Protein AF-H9FFT5-F1 (afdb_monomer)

Radius of gyration: 13.18 Å; Cα contacts (8 Å, |Δi|>4): 103; chains: 1; bounding box: 32×27×35 Å

Sequence (107 aa):
MRKVSDKNALFNLMFLDLDKHPEKVEGVGQLLFEMCKGVRNMFHSCTGQAVKLILQKLGPVTETEIQLPWMLIGETLKNMVKSTVSYISKEHFGIFFECLQESLLDL

Organism: Macaca mulatta (NCBI:txid9544)

pLDDT: mean 94.96, std 5.87, range [68.81, 98.69]

Nearest PDB structures (foldseek):
  7mq9-assembly1_SP  TM=9.801E-01  e=2.991E-12  Homo sapiens
  7mqa-assembly1_SP  TM=9.826E-01  e=7.807E-12  Homo sapiens
  3au4-assembly1_A  TM=4.417E-01  e=4.030E+00  Homo sapiens

Solvent-accessible surface area (backbone atoms only — not comparable to full-atom values): 6021 Å² total; per-residue (Å²): 100,95,88,51,88,61,58,68,62,51,50,52,54,59,46,54,46,36,74,82,38,62,88,43,34,57,59,51,7,47,48,57,32,61,60,28,51,43,64,93,41,26,62,37,93,66,28,54,67,52,51,40,54,55,60,29,56,48,38,74,88,59,29,80,89,61,95,64,52,30,71,55,45,49,54,14,48,52,39,18,48,54,57,40,69,73,52,42,41,78,93,53,42,58,59,61,52,51,36,53,52,52,66,60,73,80,108

InterPro domains:
  IPR052575 Small subunit processome component 20 [PTHR17695] (1-105)

Mean predicted aligned error: 2.74 Å

Structure (mmCIF, N/CA/C/O backbone):
data_AF-H9FFT5-F1
#
_entry.id   AF-H9FFT5-F1
#
loop_
_atom_site.group_PDB
_atom_site.id
_atom_site.type_symbol
_atom_site.label_atom_id
_atom_site.label_alt_id
_atom_site.label_comp_id
_atom_site.label_asym_id
_atom_site.label_entity_id
_atom_site.label_seq_i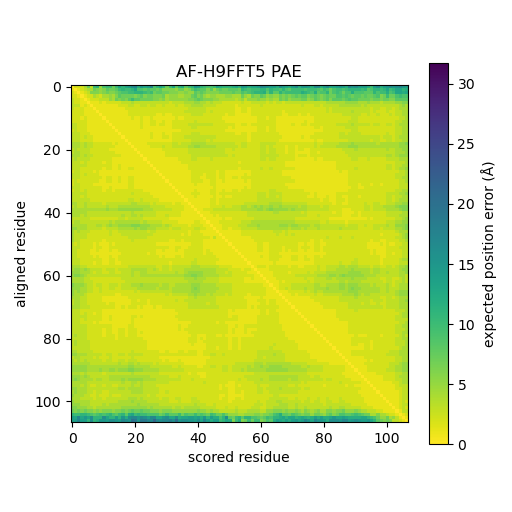d
_atom_site.pdbx_PDB_ins_code
_atom_site.Cartn_x
_atom_site.Cartn_y
_atom_site.Cartn_z
_atom_site.occupancy
_atom_site.B_iso_or_equiv
_atom_site.auth_seq_id
_atom_site.auth_comp_id
_atom_site.auth_asym_id
_atom_site.auth_atom_id
_atom_site.pdbx_PDB_model_num
ATOM 1 N N . MET A 1 1 ? 0.041 13.735 1.794 1.00 72.38 1 MET A N 1
ATOM 2 C CA . MET A 1 1 ? -1.149 13.203 1.085 1.00 72.38 1 MET A CA 1
ATOM 3 C C . MET A 1 1 ? -2.277 14.192 0.855 1.00 72.38 1 MET A C 1
ATOM 5 O O . MET A 1 1 ? -2.640 14.376 -0.296 1.00 72.38 1 MET A O 1
ATOM 9 N N . ARG A 1 2 ? -2.854 14.835 1.883 1.00 68.81 2 ARG A N 1
ATOM 10 C CA . ARG A 1 2 ? -4.090 15.636 1.718 1.00 68.81 2 ARG A CA 1
ATOM 11 C C . ARG A 1 2 ? -4.017 16.764 0.674 1.00 68.81 2 ARG A C 1
ATOM 13 O O . ARG A 1 2 ? -5.021 17.062 0.048 1.00 68.81 2 ARG A O 1
ATOM 20 N N . LYS A 1 3 ? -2.839 17.372 0.491 1.00 81.38 3 LYS A N 1
ATOM 21 C CA . LYS A 1 3 ? -2.596 18.491 -0.442 1.00 81.38 3 LYS A CA 1
ATOM 22 C C . LYS A 1 3 ? -2.002 18.069 -1.792 1.00 81.38 3 LYS A C 1
ATOM 24 O O . LYS A 1 3 ? -1.677 18.926 -2.602 1.00 81.38 3 LYS A O 1
ATOM 29 N N . VAL A 1 4 ? -1.807 16.772 -2.011 1.00 86.81 4 VAL A N 1
ATOM 30 C CA . VAL A 1 4 ? -1.223 16.254 -3.252 1.00 86.81 4 VAL A CA 1
ATOM 31 C C . VAL A 1 4 ? -2.359 16.050 -4.247 1.00 86.81 4 VAL A C 1
ATOM 33 O O . VAL A 1 4 ? -3.301 15.303 -3.955 1.00 86.81 4 VAL A O 1
ATOM 36 N N . SER A 1 5 ? -2.280 16.738 -5.386 1.00 87.38 5 SER A N 1
ATOM 37 C CA . SER A 1 5 ? -3.251 16.630 -6.478 1.00 87.38 5 SER A CA 1
ATOM 38 C C . SER A 1 5 ? -3.195 15.242 -7.111 1.00 87.38 5 SER A C 1
ATOM 40 O O . SER A 1 5 ? -4.201 14.536 -7.113 1.00 87.38 5 SER A O 1
ATOM 42 N N . ASP A 1 6 ? -2.006 14.819 -7.539 1.00 94.31 6 ASP A N 1
ATOM 43 C CA . ASP A 1 6 ? -1.771 13.504 -8.128 1.00 94.31 6 ASP A CA 1
ATOM 44 C C . ASP A 1 6 ? -1.087 12.559 -7.134 1.00 94.31 6 ASP A C 1
ATOM 46 O O . ASP A 1 6 ? 0.129 12.562 -6.930 1.00 94.31 6 ASP A O 1
ATOM 50 N N . LYS A 1 7 ? -1.911 11.751 -6.470 1.00 92.88 7 LYS A N 1
ATOM 51 C CA . LYS A 1 7 ? -1.445 10.740 -5.515 1.00 92.88 7 LYS A CA 1
ATOM 52 C C . LYS A 1 7 ? -0.835 9.532 -6.224 1.00 92.88 7 LYS A C 1
ATOM 54 O O . LYS A 1 7 ? 0.042 8.896 -5.648 1.00 92.88 7 LYS A O 1
ATOM 59 N N . ASN A 1 8 ? -1.276 9.240 -7.447 1.00 95.31 8 ASN A N 1
ATOM 60 C CA . ASN A 1 8 ? -0.796 8.107 -8.226 1.00 95.31 8 ASN A CA 1
ATOM 61 C C . ASN A 1 8 ? 0.675 8.314 -8.605 1.00 95.31 8 ASN A C 1
ATOM 63 O O . ASN A 1 8 ? 1.523 7.477 -8.294 1.00 95.31 8 ASN A O 1
ATOM 67 N N . ALA A 1 9 ? 0.990 9.487 -9.163 1.00 96.31 9 ALA A N 1
ATOM 68 C CA . ALA A 1 9 ? 2.355 9.870 -9.510 1.00 96.31 9 ALA A CA 1
ATOM 69 C C . ALA A 1 9 ? 3.278 9.925 -8.283 1.00 96.31 9 ALA A C 1
ATOM 71 O O . ALA A 1 9 ? 4.428 9.492 -8.356 1.00 96.31 9 ALA A O 1
ATOM 72 N N . LEU A 1 10 ? 2.776 10.406 -7.138 1.00 96.12 10 LEU A N 1
ATOM 73 C CA . LEU A 1 10 ? 3.543 10.403 -5.891 1.00 96.12 10 LEU A CA 1
ATOM 74 C C . LEU A 1 10 ? 3.906 8.980 -5.449 1.00 96.12 10 LEU A C 1
ATOM 76 O O . LEU A 1 10 ? 5.056 8.736 -5.088 1.00 96.12 10 LEU A O 1
ATOM 80 N N . PHE A 1 11 ? 2.957 8.043 -5.476 1.00 97.44 11 PHE A N 1
ATOM 81 C CA . PHE A 1 11 ? 3.242 6.659 -5.104 1.00 97.44 11 PHE A CA 1
ATOM 82 C C . PHE A 1 11 ? 4.184 5.977 -6.094 1.00 97.44 11 PHE A C 1
ATOM 84 O O . PHE A 1 11 ? 5.106 5.298 -5.651 1.00 97.44 11 PHE A O 1
ATOM 91 N N . ASN A 1 12 ? 4.042 6.231 -7.398 1.00 97.88 12 ASN A N 1
ATOM 92 C CA . ASN A 1 12 ? 5.009 5.76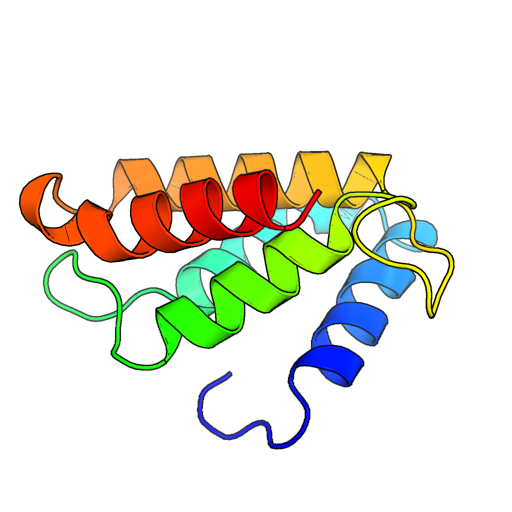0 -8.393 1.00 97.88 12 ASN A CA 1
ATOM 93 C C . ASN A 1 12 ? 6.424 6.253 -8.064 1.00 97.88 12 ASN A C 1
ATOM 95 O O . ASN A 1 12 ? 7.351 5.452 -8.008 1.00 97.88 12 ASN A O 1
ATOM 99 N N . LEU A 1 13 ? 6.588 7.550 -7.776 1.00 97.12 13 LEU A N 1
ATOM 100 C CA . LEU 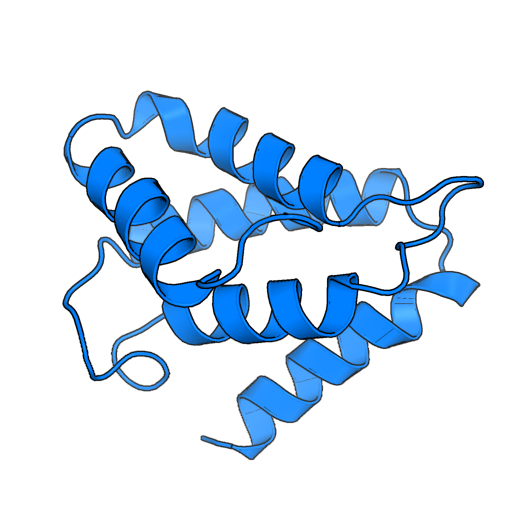A 1 13 ? 7.882 8.124 -7.399 1.00 97.12 13 LEU A CA 1
ATOM 101 C C . LEU A 1 13 ? 8.460 7.455 -6.144 1.00 97.12 13 LEU A C 1
ATOM 103 O O . LEU A 1 13 ? 9.625 7.067 -6.136 1.00 97.12 13 LEU A O 1
ATOM 107 N N . MET A 1 14 ? 7.648 7.316 -5.092 1.00 97.75 14 MET A N 1
ATOM 108 C CA . MET A 1 14 ? 8.078 6.713 -3.828 1.00 97.75 14 MET A CA 1
ATOM 109 C C . MET A 1 14 ? 8.482 5.247 -3.995 1.00 97.75 14 MET A C 1
ATOM 111 O O . MET A 1 14 ? 9.485 4.825 -3.428 1.00 97.75 14 MET A O 1
ATOM 115 N N . PHE A 1 15 ? 7.713 4.469 -4.756 1.00 98.38 15 PHE A N 1
ATOM 116 C CA . PHE A 1 15 ? 7.975 3.044 -4.919 1.00 98.38 15 PHE A CA 1
ATOM 117 C C . PHE A 1 15 ? 9.103 2.746 -5.903 1.00 98.38 15 PHE A C 1
ATOM 119 O O . PHE A 1 15 ? 9.861 1.812 -5.665 1.00 98.38 15 PHE A O 1
ATOM 126 N N . LEU A 1 16 ? 9.281 3.548 -6.956 1.00 98.19 16 LEU A N 1
ATOM 127 C CA . LEU A 1 16 ? 10.445 3.428 -7.840 1.00 98.19 16 LEU A CA 1
ATOM 128 C C . LEU A 1 16 ? 11.761 3.727 -7.108 1.00 98.19 16 LEU A C 1
ATOM 130 O O . LEU A 1 16 ? 12.784 3.127 -7.424 1.00 98.19 16 LEU A O 1
ATOM 134 N N . ASP A 1 17 ? 11.748 4.630 -6.121 1.00 98.38 17 ASP A N 1
ATOM 135 C CA . ASP A 1 17 ? 12.935 4.934 -5.312 1.00 98.38 17 ASP A CA 1
ATOM 136 C C . ASP A 1 17 ? 13.425 3.718 -4.507 1.00 98.38 17 ASP A C 1
ATOM 138 O O . ASP A 1 17 ? 14.629 3.574 -4.295 1.00 98.38 17 ASP A O 1
ATOM 142 N N . LEU A 1 18 ? 12.522 2.802 -4.128 1.00 98.44 18 LEU A N 1
ATOM 143 C CA . LEU A 1 18 ? 12.871 1.589 -3.378 1.00 98.44 18 LEU A CA 1
ATOM 144 C C . LEU A 1 18 ? 13.798 0.650 -4.157 1.00 98.44 18 LEU A C 1
ATOM 146 O O . LEU A 1 18 ? 14.588 -0.048 -3.534 1.00 98.44 18 LEU A O 1
ATOM 150 N N . ASP A 1 19 ? 13.749 0.656 -5.491 1.00 96.44 19 ASP A N 1
ATOM 151 C CA . ASP A 1 19 ? 14.638 -0.171 -6.320 1.00 96.44 19 ASP A CA 1
ATOM 152 C C . ASP A 1 19 ? 16.112 0.248 -6.164 1.00 96.44 19 ASP A C 1
ATOM 154 O O . ASP A 1 19 ? 17.027 -0.572 -6.182 1.00 96.44 19 ASP A O 1
ATOM 158 N N . LYS A 1 20 ? 16.344 1.547 -5.934 1.00 97.62 20 LYS A N 1
ATOM 159 C CA . LYS A 1 20 ? 17.677 2.111 -5.667 1.00 97.62 20 LYS A CA 1
ATOM 160 C C . LYS A 1 20 ? 18.032 2.113 -4.183 1.00 97.62 20 LYS A C 1
ATOM 162 O O . LYS A 1 20 ? 19.213 2.121 -3.846 1.00 97.62 20 LYS A O 1
ATOM 167 N N . HIS A 1 21 ? 17.017 2.148 -3.325 1.00 98.25 21 HIS A N 1
ATOM 168 C CA . HIS A 1 21 ? 17.143 2.355 -1.887 1.00 98.25 21 HIS A CA 1
ATOM 169 C C . HIS A 1 21 ? 16.272 1.373 -1.084 1.00 98.25 21 HIS A C 1
ATOM 171 O O . HIS A 1 21 ? 15.338 1.797 -0.387 1.00 98.25 21 HIS A O 1
ATOM 177 N N . PRO A 1 22 ? 16.540 0.056 -1.161 1.00 98.12 22 PRO A N 1
ATOM 178 C CA . PRO A 1 22 ? 15.735 -0.957 -0.480 1.00 98.12 22 PRO A CA 1
ATOM 179 C C . PRO A 1 22 ? 15.758 -0.808 1.050 1.00 98.12 22 PRO A C 1
ATOM 181 O O . PRO A 1 22 ? 14.804 -1.192 1.726 1.00 98.12 22 PRO A O 1
ATOM 184 N N . GLU A 1 23 ? 16.783 -0.172 1.624 1.00 98.31 23 GLU A N 1
ATOM 185 C CA . GLU A 1 23 ? 16.856 0.149 3.054 1.00 98.31 23 GLU A CA 1
ATOM 186 C C . GLU A 1 23 ? 15.717 1.066 3.537 1.00 98.31 23 GLU A C 1
ATOM 188 O O . GLU A 1 23 ? 15.431 1.129 4.734 1.00 98.31 23 GLU A O 1
ATOM 193 N N . LYS A 1 24 ? 15.030 1.763 2.622 1.00 98.50 24 LYS A N 1
ATOM 194 C CA . LYS A 1 24 ? 13.914 2.663 2.949 1.00 98.50 24 LYS A CA 1
ATOM 195 C C . LYS A 1 24 ? 12.573 1.947 3.109 1.00 98.50 24 LYS A C 1
ATOM 197 O O . LYS A 1 24 ? 11.618 2.597 3.533 1.00 98.50 24 LYS A O 1
ATOM 202 N N . VAL A 1 25 ? 12.472 0.649 2.805 1.00 98.69 25 VAL A N 1
ATOM 203 C CA . VAL A 1 25 ? 11.205 -0.113 2.802 1.00 9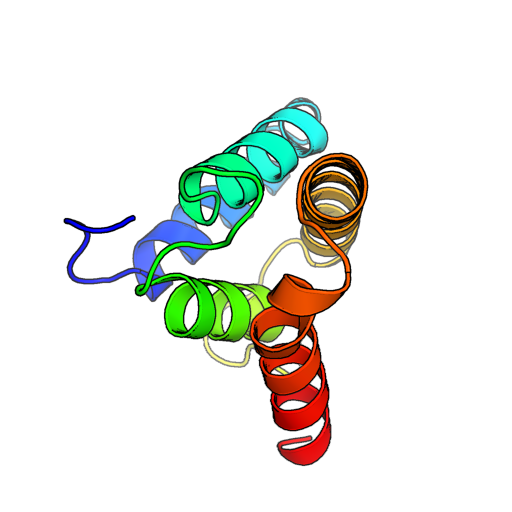8.69 25 VAL A CA 1
ATOM 204 C C . VAL A 1 25 ? 10.386 0.086 4.082 1.00 98.69 25 VAL A C 1
ATOM 206 O O . VAL A 1 25 ? 9.179 0.340 4.008 1.00 98.69 25 VAL A O 1
ATOM 209 N N . GLU A 1 26 ? 11.027 0.010 5.252 1.00 98.62 26 GLU A N 1
ATOM 210 C CA . GLU A 1 26 ? 10.367 0.217 6.546 1.00 98.62 26 GLU A CA 1
ATOM 211 C C . GLU A 1 26 ? 9.906 1.668 6.725 1.00 98.62 26 GLU A C 1
ATOM 213 O O . GLU A 1 26 ? 8.745 1.916 7.054 1.00 98.62 26 GLU A O 1
ATOM 218 N N . GLY A 1 27 ? 10.791 2.629 6.444 1.00 98.56 27 GLY A N 1
ATOM 219 C CA . GLY A 1 27 ? 10.496 4.056 6.562 1.00 98.56 27 GLY A CA 1
ATOM 220 C C . GLY A 1 27 ? 9.363 4.506 5.640 1.00 98.56 27 GLY A C 1
ATOM 221 O O . GLY A 1 27 ? 8.490 5.263 6.065 1.00 98.56 27 GLY A O 1
ATOM 222 N N . VAL A 1 28 ? 9.317 3.997 4.405 1.00 98.56 28 VAL A N 1
ATOM 223 C CA . VAL A 1 28 ? 8.208 4.250 3.475 1.00 98.56 28 VAL A CA 1
ATOM 224 C C . VAL A 1 28 ? 6.917 3.622 3.999 1.00 98.56 28 VAL A C 1
ATOM 226 O O . VAL A 1 28 ? 5.878 4.277 3.967 1.00 98.56 28 VAL A O 1
ATOM 229 N N . GLY A 1 29 ? 6.963 2.409 4.557 1.00 98.62 29 GLY A N 1
ATOM 230 C CA . GLY A 1 29 ? 5.787 1.773 5.165 1.00 98.62 29 GLY A CA 1
ATOM 231 C C . GLY A 1 29 ? 5.215 2.597 6.320 1.00 98.62 29 GLY A C 1
ATOM 232 O O . GLY A 1 29 ? 4.012 2.870 6.363 1.00 98.62 29 GLY A O 1
ATOM 233 N N . GLN A 1 30 ? 6.087 3.078 7.210 1.00 98.69 30 GLN A N 1
ATOM 234 C CA . GLN A 1 30 ? 5.703 3.978 8.297 1.00 98.69 30 GLN A CA 1
ATOM 235 C C . GLN A 1 30 ? 5.144 5.305 7.768 1.00 98.69 30 GLN A C 1
ATOM 237 O O . GLN A 1 30 ? 4.142 5.805 8.282 1.00 98.69 30 GLN A O 1
ATOM 242 N N . LEU A 1 31 ? 5.754 5.866 6.722 1.00 98.06 31 LEU A N 1
ATOM 243 C CA . LEU A 1 31 ? 5.289 7.097 6.093 1.00 98.06 31 LEU A CA 1
ATOM 244 C C . LEU A 1 31 ? 3.878 6.934 5.511 1.00 98.06 31 LEU A C 1
ATOM 246 O O . LEU A 1 31 ? 3.030 7.786 5.765 1.00 98.06 31 LEU A O 1
ATOM 250 N N . LEU A 1 32 ? 3.597 5.847 4.786 1.00 97.69 32 LEU A N 1
ATOM 251 C CA . LEU A 1 32 ? 2.260 5.560 4.247 1.00 97.69 32 LEU A CA 1
ATOM 252 C C . LEU A 1 32 ? 1.207 5.426 5.355 1.00 97.69 32 LEU A C 1
ATOM 254 O O . LEU A 1 32 ? 0.078 5.901 5.200 1.00 97.69 32 LEU A O 1
ATOM 258 N N . PHE A 1 33 ? 1.575 4.829 6.490 1.00 98.00 33 PHE A N 1
ATOM 259 C CA . PHE A 1 33 ? 0.702 4.774 7.656 1.00 98.00 33 PHE A CA 1
ATOM 260 C C . PHE A 1 33 ? 0.433 6.172 8.231 1.00 98.00 33 PHE A C 1
ATOM 262 O O . PHE A 1 33 ? -0.730 6.551 8.361 1.00 98.00 33 PHE A O 1
ATOM 269 N N . GLU A 1 34 ? 1.464 6.975 8.515 1.00 97.38 34 GLU A N 1
ATOM 270 C CA . GLU A 1 34 ? 1.288 8.344 9.037 1.00 97.38 34 GLU A CA 1
ATOM 271 C C . GLU A 1 34 ? 0.507 9.236 8.058 1.00 97.38 34 GLU A C 1
ATOM 273 O O . GLU A 1 34 ? -0.252 10.115 8.458 1.00 97.38 34 GLU A O 1
ATOM 278 N N . MET A 1 35 ? 0.631 8.966 6.760 1.00 95.00 35 MET A N 1
ATOM 279 C CA . MET A 1 35 ? -0.146 9.604 5.705 1.00 95.00 35 MET A CA 1
ATOM 280 C C . MET A 1 35 ? -1.638 9.253 5.714 1.00 95.00 35 MET A C 1
ATOM 282 O O . MET A 1 35 ? -2.396 9.988 5.086 1.00 95.00 35 MET A O 1
ATOM 286 N N . CYS A 1 36 ? -2.041 8.148 6.346 1.00 95.75 36 CYS A N 1
ATOM 287 C CA . CYS A 1 36 ? -3.428 7.683 6.467 1.00 95.75 36 CYS A CA 1
ATOM 288 C C . CYS A 1 36 ? -3.995 7.879 7.881 1.00 95.75 36 CYS A C 1
ATOM 290 O O . CYS A 1 36 ? -5.216 7.930 8.081 1.00 95.75 36 CYS A O 1
ATOM 292 N N . LYS A 1 37 ? -3.109 7.944 8.870 1.00 96.12 37 LYS A N 1
ATOM 293 C CA . LYS A 1 37 ? -3.423 8.117 10.278 1.00 96.12 37 LYS A CA 1
ATOM 294 C C . LYS A 1 37 ? -4.147 9.440 10.503 1.00 96.12 37 LYS A C 1
ATOM 296 O O . LYS A 1 37 ? -3.716 10.512 10.081 1.00 96.12 37 LYS A O 1
ATOM 301 N N . GLY A 1 38 ? -5.285 9.343 11.171 1.00 95.75 38 GLY A N 1
ATOM 302 C CA . GLY A 1 38 ? -6.015 10.475 11.708 1.00 95.75 38 GLY A CA 1
ATOM 303 C C . GLY A 1 38 ? -5.678 10.699 13.177 1.00 95.75 38 GLY A C 1
ATOM 304 O O . GLY A 1 38 ? -4.576 10.433 13.650 1.00 95.75 38 GLY A O 1
ATOM 305 N N . VAL A 1 39 ? -6.659 11.211 13.909 1.00 95.44 39 VAL A N 1
ATOM 306 C CA . VAL A 1 39 ? -6.582 11.409 15.360 1.00 95.44 39 VAL A CA 1
ATOM 307 C C . VAL A 1 39 ? -7.437 10.366 16.071 1.00 95.44 39 VAL A C 1
ATOM 309 O O . VAL A 1 39 ? -8.263 9.713 15.439 1.00 95.44 39 VAL A O 1
ATOM 312 N N . ARG A 1 40 ? -7.272 10.241 17.394 1.00 96.56 40 ARG A N 1
ATOM 313 C CA . ARG A 1 40 ? -8.099 9.369 18.251 1.00 96.56 40 ARG A CA 1
ATOM 314 C C . ARG A 1 40 ? -8.149 7.911 17.769 1.00 96.56 40 ARG A C 1
ATOM 316 O O . ARG A 1 40 ? -9.206 7.299 17.812 1.00 96.56 40 ARG A O 1
ATOM 323 N N . ASN A 1 41 ? -7.017 7.367 17.314 1.00 97.88 41 ASN A N 1
ATOM 324 C CA . ASN A 1 41 ? -6.915 5.975 16.852 1.00 97.88 41 ASN A CA 1
ATOM 325 C C . ASN A 1 41 ? -7.827 5.664 15.649 1.00 97.88 41 ASN A C 1
ATOM 327 O O . ASN A 1 41 ? -8.286 4.537 15.470 1.00 97.88 41 ASN A O 1
ATOM 331 N N . MET A 1 42 ? -8.086 6.676 14.815 1.00 97.56 42 MET A N 1
ATOM 332 C CA . MET A 1 42 ? -8.888 6.576 13.596 1.00 97.56 42 MET A CA 1
ATOM 333 C C . MET A 1 42 ? -8.054 6.901 12.362 1.00 97.56 42 MET A C 1
ATOM 335 O O . MET A 1 42 ? -7.038 7.593 12.435 1.00 97.56 42 MET A O 1
ATOM 339 N N . PHE A 1 43 ? -8.536 6.473 11.201 1.00 97.44 43 PHE A N 1
ATOM 340 C CA . PHE A 1 43 ? -8.103 7.019 9.921 1.00 97.44 43 PHE A CA 1
ATOM 341 C C . PHE A 1 43 ? -8.702 8.407 9.685 1.00 97.44 43 PHE A C 1
ATOM 343 O O . PHE A 1 43 ? -9.753 8.753 10.228 1.00 97.44 43 PHE A O 1
ATOM 350 N N . HIS A 1 44 ? -8.060 9.214 8.844 1.00 95.00 44 HIS A N 1
ATOM 351 C CA . HIS A 1 44 ? -8.661 10.460 8.373 1.00 95.00 44 HIS A CA 1
ATOM 352 C C . HIS A 1 44 ? -9.509 10.250 7.104 1.00 95.00 44 HIS A C 1
ATOM 354 O O . HIS A 1 44 ? -9.426 9.220 6.436 1.00 95.00 44 HIS A O 1
ATOM 360 N N . SER A 1 45 ? -10.265 11.269 6.692 1.00 91.75 45 SER A N 1
ATOM 361 C CA . SER A 1 45 ? -11.230 11.141 5.589 1.00 91.75 45 SER A CA 1
ATOM 362 C C . SER A 1 45 ? -10.633 10.843 4.205 1.00 91.75 45 SER A C 1
ATOM 364 O O . SER A 1 45 ? -11.337 10.333 3.343 1.00 91.75 45 SER A O 1
ATOM 366 N N . CYS A 1 46 ? -9.349 11.123 3.962 1.00 90.88 46 CYS A N 1
ATOM 367 C CA . CYS A 1 46 ? -8.706 10.840 2.670 1.00 90.88 46 CYS A CA 1
ATOM 368 C C . CYS A 1 46 ? -8.093 9.432 2.578 1.00 90.88 46 CYS A C 1
ATOM 370 O O . CYS A 1 46 ? -7.480 9.112 1.560 1.00 90.88 46 CYS A O 1
ATOM 372 N N . THR A 1 47 ? -8.209 8.608 3.624 1.00 94.31 47 THR A N 1
ATOM 373 C CA . THR A 1 47 ? -7.502 7.322 3.698 1.00 94.31 47 THR A CA 1
ATOM 374 C C . THR A 1 47 ? -7.973 6.342 2.640 1.00 94.31 47 THR A C 1
ATOM 376 O O . THR A 1 47 ? -7.129 5.738 1.993 1.00 94.31 47 THR A O 1
ATOM 379 N N . GLY A 1 48 ? -9.284 6.234 2.403 1.00 95.44 48 GLY A N 1
ATOM 380 C CA . GLY A 1 48 ? -9.813 5.275 1.430 1.00 95.44 48 GLY A CA 1
ATOM 381 C C . GLY A 1 48 ? -9.193 5.444 0.04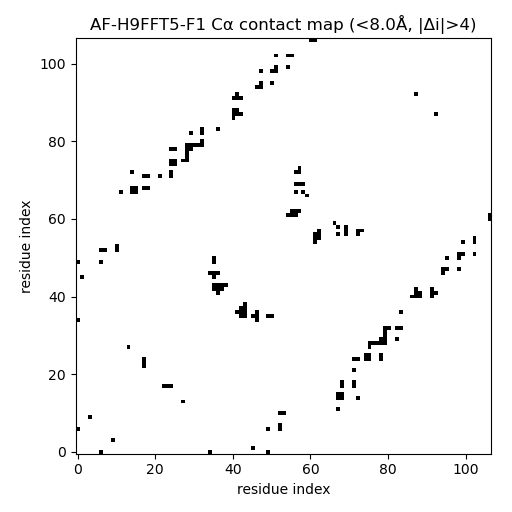0 1.00 95.44 48 GLY A C 1
ATOM 382 O O . GLY A 1 48 ? -8.675 4.491 -0.528 1.00 95.44 48 GLY A O 1
ATOM 383 N N . GLN A 1 49 ? -9.126 6.680 -0.472 1.00 93.88 49 GLN A N 1
ATOM 384 C CA . GLN A 1 49 ? -8.486 6.957 -1.765 1.00 93.88 49 GLN A CA 1
ATOM 385 C C . GLN A 1 49 ? -6.997 6.576 -1.771 1.00 93.88 49 GLN A C 1
ATOM 387 O O . GLN A 1 49 ? -6.507 6.036 -2.757 1.00 93.88 49 GLN A O 1
ATOM 392 N N . ALA A 1 50 ? -6.269 6.873 -0.691 1.00 95.12 50 ALA A N 1
ATOM 393 C CA . ALA A 1 50 ? -4.847 6.555 -0.604 1.00 95.12 50 ALA A CA 1
ATOM 394 C C . ALA A 1 50 ? -4.608 5.039 -0.562 1.00 95.12 50 ALA A C 1
ATOM 396 O O . ALA A 1 50 ? -3.778 4.544 -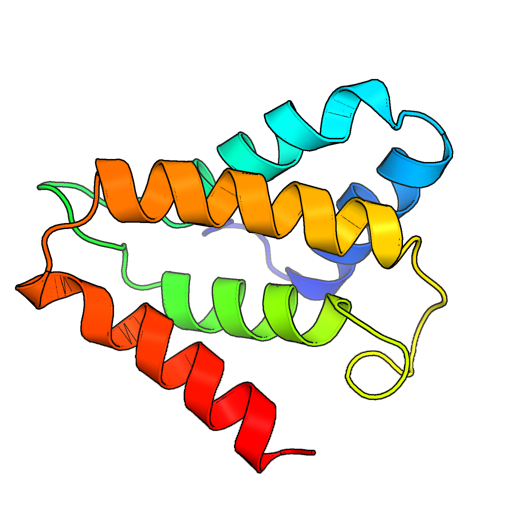1.315 1.00 95.12 50 ALA A O 1
ATOM 397 N N . VAL A 1 51 ? -5.357 4.308 0.269 1.00 96.50 51 VAL A N 1
ATOM 398 C CA . VAL A 1 51 ? -5.225 2.851 0.416 1.00 96.50 51 VAL A CA 1
ATOM 399 C C . VAL A 1 51 ? -5.571 2.137 -0.886 1.00 96.50 51 VAL A C 1
ATOM 401 O O . VAL A 1 51 ? -4.804 1.275 -1.297 1.00 96.50 51 VAL A O 1
ATOM 404 N N . LYS A 1 52 ? -6.643 2.536 -1.585 1.00 95.62 52 LYS A N 1
ATOM 405 C CA . LYS A 1 52 ? -6.984 1.980 -2.908 1.00 95.62 52 LYS A CA 1
ATOM 406 C C . LYS A 1 52 ? -5.828 2.096 -3.899 1.00 95.62 52 LYS A C 1
ATOM 408 O O . LYS A 1 52 ? -5.430 1.100 -4.488 1.00 95.62 52 LYS A O 1
ATOM 413 N N . LEU A 1 53 ? -5.246 3.290 -4.025 1.00 96.00 53 LEU A N 1
ATOM 414 C CA . LEU A 1 53 ? -4.104 3.512 -4.914 1.00 96.00 53 LEU A CA 1
ATOM 415 C C . LEU A 1 53 ? -2.875 2.697 -4.485 1.00 96.00 53 LEU A C 1
ATOM 417 O O . LEU A 1 53 ? -2.188 2.159 -5.338 1.00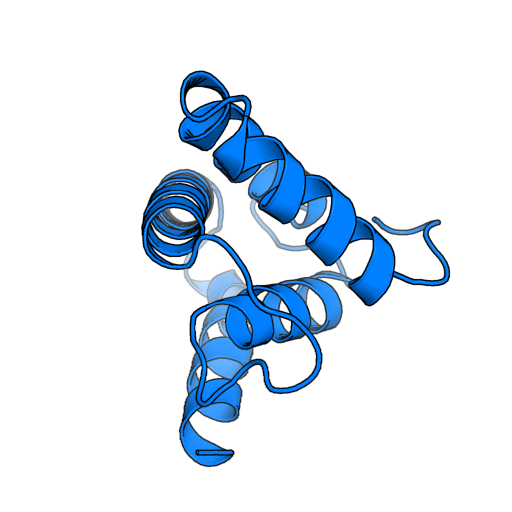 96.00 53 LEU A O 1
ATOM 421 N N . ILE A 1 54 ? -2.595 2.581 -3.181 1.00 96.88 54 ILE A N 1
ATOM 422 C CA . ILE A 1 54 ? -1.477 1.762 -2.677 1.00 96.88 54 ILE A CA 1
ATOM 423 C C . ILE A 1 54 ? -1.684 0.284 -3.029 1.00 96.88 54 ILE A C 1
ATOM 425 O O . ILE A 1 54 ? -0.750 -0.358 -3.501 1.00 96.88 54 ILE A O 1
ATOM 429 N N . LEU A 1 55 ? -2.895 -0.245 -2.825 1.00 96.31 55 LEU A N 1
ATOM 430 C CA . LEU A 1 55 ? -3.239 -1.629 -3.164 1.00 96.31 55 LEU A CA 1
ATOM 431 C C . LEU A 1 55 ? -3.137 -1.879 -4.672 1.00 96.31 55 LEU A C 1
ATOM 433 O O . LEU A 1 55 ? -2.629 -2.922 -5.072 1.00 96.31 55 LEU A O 1
ATOM 437 N N . GLN A 1 56 ? -3.514 -0.899 -5.501 1.00 96.00 56 GLN A N 1
ATOM 438 C CA . GLN A 1 56 ? -3.312 -0.975 -6.949 1.00 96.00 56 GLN A CA 1
ATOM 439 C C . GLN A 1 56 ? -1.835 -1.177 -7.324 1.00 96.00 56 GLN A C 1
ATOM 441 O O . GLN A 1 56 ? -1.545 -1.889 -8.276 1.00 96.00 56 GLN A O 1
ATOM 446 N N . LYS A 1 57 ? -0.874 -0.663 -6.542 1.00 96.81 57 LYS A N 1
ATOM 447 C CA . LYS A 1 57 ? 0.567 -0.804 -6.833 1.00 96.81 57 LYS A CA 1
ATOM 448 C C . LYS A 1 57 ? 1.171 -2.174 -6.497 1.00 96.81 57 LYS A C 1
ATOM 450 O O . LYS A 1 57 ? 2.377 -2.345 -6.668 1.00 96.81 57 LYS A O 1
ATOM 455 N N . LEU A 1 58 ? 0.397 -3.139 -5.991 1.00 94.50 58 LEU A N 1
ATOM 456 C CA . LEU A 1 58 ? 0.946 -4.389 -5.444 1.00 94.50 58 LEU A CA 1
ATOM 457 C C . LEU A 1 58 ? 1.439 -5.399 -6.481 1.00 94.50 58 LEU A C 1
ATOM 459 O O . LEU A 1 58 ? 2.260 -6.249 -6.133 1.00 94.50 58 LEU A O 1
ATOM 463 N N . GLY A 1 59 ? 0.969 -5.343 -7.723 1.00 94.25 59 GLY A N 1
ATOM 464 C CA . GLY A 1 59 ? 1.360 -6.336 -8.714 1.00 94.25 59 GLY A CA 1
ATOM 465 C C . GLY A 1 59 ? 0.984 -5.978 -10.147 1.00 94.25 59 GLY A C 1
ATOM 466 O O . GLY A 1 59 ? 0.253 -5.022 -10.373 1.00 94.25 59 GLY A O 1
ATOM 467 N N . PRO A 1 60 ? 1.437 -6.783 -11.121 1.00 93.06 60 PRO A N 1
ATOM 468 C CA . PRO A 1 60 ? 1.198 -6.544 -12.548 1.00 93.06 60 PRO A CA 1
ATOM 469 C C . PRO A 1 60 ? -0.273 -6.642 -12.963 1.00 93.06 60 PRO A C 1
ATOM 471 O O . PRO A 1 60 ? -0.644 -6.153 -14.021 1.00 93.06 60 PRO A O 1
ATOM 474 N N . VAL A 1 61 ? -1.104 -7.325 -12.168 1.00 92.31 61 VAL A N 1
ATOM 475 C CA . VAL A 1 61 ? -2.544 -7.444 -12.446 1.00 92.31 61 VAL A CA 1
ATOM 476 C C . VAL A 1 61 ? -3.287 -6.185 -11.993 1.00 92.31 61 VAL A C 1
ATOM 478 O O . VAL A 1 61 ? -4.236 -5.764 -12.639 1.00 92.31 61 VAL A O 1
ATOM 481 N N . THR A 1 62 ? -2.836 -5.566 -10.899 1.00 92.25 62 THR A N 1
ATOM 482 C CA . THR A 1 62 ? -3.455 -4.371 -10.311 1.00 92.25 62 THR A CA 1
ATOM 483 C C . THR A 1 62 ? -2.853 -3.062 -10.843 1.00 92.25 62 THR A C 1
ATOM 485 O O . THR A 1 62 ? -3.511 -2.026 -10.797 1.00 92.25 62 THR A O 1
ATOM 488 N N . GLU A 1 63 ? -1.610 -3.103 -11.333 1.00 94.69 63 GLU A N 1
ATOM 489 C CA . GLU A 1 63 ? -0.858 -1.985 -11.906 1.00 94.69 63 GLU A CA 1
ATOM 490 C C . GLU A 1 63 ? -0.375 -2.350 -13.313 1.00 94.69 63 GLU A C 1
ATOM 492 O O . GLU A 1 63 ? 0.546 -3.152 -13.479 1.00 94.69 63 GLU A O 1
ATOM 497 N N . THR A 1 64 ? -0.989 -1.735 -14.324 1.00 92.69 64 THR A N 1
ATOM 498 C CA . THR A 1 64 ? -0.715 -2.005 -15.744 1.00 92.69 64 THR A CA 1
ATOM 499 C C . THR A 1 64 ? -0.012 -0.852 -16.462 1.00 92.69 64 THR A C 1
ATOM 501 O O . THR A 1 64 ? 0.363 -1.002 -17.624 1.00 92.69 64 THR A O 1
ATOM 504 N N . GLU A 1 65 ? 0.138 0.311 -15.824 1.00 94.50 65 GLU A N 1
ATOM 505 C CA . GLU A 1 65 ? 0.719 1.511 -16.435 1.00 94.50 65 GLU A CA 1
ATOM 506 C C . GLU A 1 65 ? 2.244 1.553 -16.282 1.00 94.50 65 GLU A C 1
ATOM 508 O O . GLU A 1 65 ? 2.936 2.099 -17.145 1.00 94.50 65 GLU A O 1
ATOM 513 N N . ILE A 1 66 ? 2.784 0.996 -15.191 1.00 96.19 66 ILE A N 1
ATOM 514 C CA . ILE A 1 66 ? 4.217 1.075 -14.887 1.00 96.19 66 ILE A CA 1
ATOM 515 C C . ILE A 1 66 ? 4.771 -0.174 -14.189 1.00 96.19 66 ILE A C 1
ATOM 517 O O . ILE A 1 66 ? 4.159 -0.750 -13.296 1.00 96.19 66 ILE A O 1
ATOM 521 N N . GLN A 1 67 ? 5.996 -0.558 -14.557 1.00 96.81 67 GLN A N 1
ATOM 522 C CA . GLN A 1 67 ? 6.745 -1.607 -13.867 1.00 96.81 67 GLN A CA 1
ATOM 523 C C . GLN A 1 67 ? 7.271 -1.081 -12.524 1.00 96.81 67 GLN A C 1
ATOM 525 O O . GLN A 1 67 ? 8.032 -0.112 -12.488 1.00 96.81 67 GLN A O 1
ATOM 530 N N . LEU A 1 68 ? 6.903 -1.742 -11.428 1.00 97.81 68 LEU A N 1
ATOM 531 C CA . LEU A 1 68 ? 7.317 -1.376 -10.073 1.00 97.81 68 LEU A CA 1
ATOM 532 C C . LEU A 1 68 ? 8.041 -2.534 -9.363 1.00 97.81 68 LEU A C 1
ATOM 534 O O . LEU A 1 68 ? 7.838 -3.696 -9.726 1.00 97.81 68 LEU A O 1
ATOM 538 N N . PRO A 1 69 ? 8.861 -2.259 -8.327 1.00 97.69 69 PRO A N 1
ATOM 539 C CA . PRO A 1 69 ? 9.530 -3.301 -7.549 1.00 97.69 69 PRO A CA 1
ATOM 540 C C . PRO A 1 69 ? 8.549 -3.977 -6.572 1.00 97.69 69 PRO A C 1
ATOM 542 O O . PRO A 1 69 ? 8.607 -3.774 -5.358 1.00 97.69 69 PRO A O 1
ATOM 545 N N . TRP A 1 70 ? 7.621 -4.784 -7.096 1.00 98.00 70 TRP A N 1
ATOM 546 C CA . TRP A 1 70 ? 6.467 -5.318 -6.354 1.00 98.00 70 TRP A CA 1
ATOM 547 C C . TRP A 1 70 ? 6.818 -6.070 -5.068 1.00 98.00 70 TRP A C 1
ATOM 549 O O . TRP A 1 70 ? 6.105 -5.941 -4.076 1.00 98.00 70 TRP A O 1
ATOM 559 N N . MET A 1 71 ? 7.939 -6.800 -5.044 1.00 97.94 71 MET A N 1
ATOM 560 C CA . MET A 1 71 ? 8.403 -7.472 -3.824 1.00 97.94 71 MET A CA 1
ATOM 561 C C . MET A 1 71 ? 8.670 -6.469 -2.693 1.00 97.94 71 MET A C 1
ATOM 563 O O . MET A 1 71 ? 8.189 -6.661 -1.577 1.00 97.94 71 MET A O 1
ATOM 567 N N . LEU A 1 72 ? 9.358 -5.363 -2.995 1.00 98.62 72 LEU A N 1
ATOM 568 C CA . LEU A 1 72 ? 9.646 -4.304 -2.025 1.00 98.62 72 LEU A CA 1
ATOM 569 C C . LEU A 1 72 ? 8.371 -3.554 -1.628 1.00 98.62 72 LEU A C 1
ATOM 571 O O . LEU A 1 72 ? 8.187 -3.240 -0.455 1.00 98.62 72 LEU A O 1
ATOM 575 N N . ILE A 1 73 ? 7.446 -3.328 -2.568 1.00 98.31 73 ILE A N 1
ATOM 576 C CA . ILE A 1 73 ? 6.136 -2.727 -2.267 1.00 98.31 73 ILE A CA 1
ATOM 577 C C . ILE A 1 73 ? 5.343 -3.605 -1.295 1.00 98.31 73 ILE A C 1
ATOM 579 O O . ILE A 1 73 ? 4.774 -3.088 -0.332 1.00 98.31 73 ILE A O 1
ATOM 583 N N . GLY A 1 74 ? 5.329 -4.923 -1.505 1.00 98.06 74 GLY A N 1
ATOM 584 C CA . GLY A 1 74 ? 4.685 -5.870 -0.598 1.00 98.06 74 GLY A CA 1
ATOM 585 C C . GLY A 1 74 ? 5.265 -5.802 0.818 1.00 98.06 74 GLY A C 1
ATOM 586 O O . GLY A 1 74 ? 4.518 -5.756 1.799 1.00 98.06 74 GLY A O 1
ATOM 587 N N . GLU A 1 75 ? 6.591 -5.719 0.946 1.00 98.56 75 GLU A N 1
ATOM 588 C CA . GLU A 1 75 ? 7.261 -5.534 2.241 1.00 98.56 75 GLU A CA 1
ATOM 589 C C . GLU A 1 75 ? 6.954 -4.169 2.875 1.00 98.56 75 GLU A C 1
ATOM 591 O O . GLU A 1 75 ? 6.686 -4.078 4.079 1.00 98.56 75 GLU A O 1
ATOM 596 N N . THR A 1 76 ? 6.917 -3.107 2.074 1.00 98.69 76 THR A N 1
ATOM 597 C CA . THR A 1 76 ? 6.523 -1.765 2.509 1.00 98.69 76 THR A CA 1
ATOM 598 C C . THR A 1 76 ? 5.088 -1.757 3.035 1.00 98.69 76 THR A C 1
ATOM 600 O O . THR A 1 76 ? 4.840 -1.240 4.130 1.00 98.69 76 THR A O 1
ATOM 603 N N . LEU A 1 77 ? 4.145 -2.384 2.325 1.00 97.94 77 LEU A N 1
ATOM 604 C CA . LEU A 1 77 ? 2.757 -2.486 2.770 1.00 97.94 77 LEU A CA 1
ATOM 605 C C . LEU A 1 77 ? 2.633 -3.344 4.032 1.00 97.94 77 LEU A C 1
ATOM 607 O O . LEU A 1 77 ? 1.880 -2.991 4.938 1.00 97.94 77 LEU A O 1
ATOM 611 N N . LYS A 1 78 ? 3.414 -4.421 4.160 1.00 98.44 78 LYS A 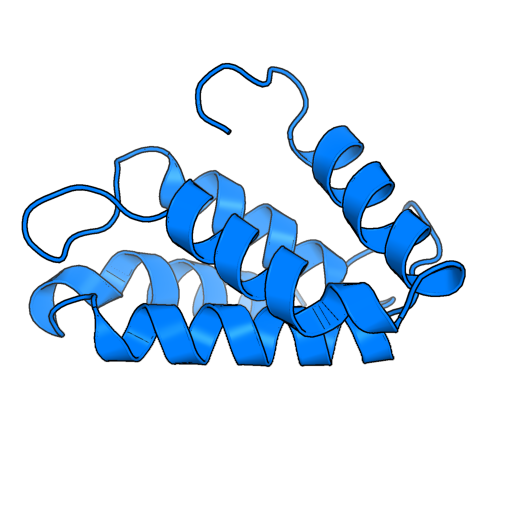N 1
ATOM 612 C CA . LYS A 1 78 ? 3.480 -5.210 5.400 1.00 98.44 78 LYS A CA 1
ATOM 613 C C . LYS A 1 78 ? 3.872 -4.338 6.597 1.00 98.44 78 LYS A C 1
ATOM 615 O O . LYS A 1 78 ? 3.267 -4.470 7.661 1.00 98.44 78 LYS A O 1
ATOM 620 N N . ASN A 1 79 ? 4.843 -3.438 6.440 1.00 98.62 79 ASN A N 1
ATOM 621 C CA . ASN A 1 79 ? 5.227 -2.501 7.500 1.00 98.62 79 ASN A CA 1
ATOM 622 C C . ASN A 1 79 ? 4.135 -1.457 7.782 1.00 98.62 79 ASN A C 1
ATOM 624 O O . ASN A 1 79 ? 3.800 -1.241 8.946 1.00 98.62 79 ASN A O 1
ATOM 628 N N . MET A 1 80 ? 3.497 -0.899 6.749 1.00 98.38 80 MET A N 1
ATOM 629 C CA . MET A 1 80 ? 2.331 -0.019 6.917 1.00 98.38 80 MET A CA 1
ATOM 630 C C . MET A 1 80 ? 1.209 -0.707 7.711 1.00 98.38 80 MET A C 1
ATOM 632 O O . MET A 1 80 ? 0.649 -0.115 8.637 1.00 98.38 80 MET A O 1
ATOM 636 N N . VAL A 1 81 ? 0.880 -1.958 7.375 1.00 97.94 81 VAL A N 1
ATOM 637 C CA . VAL A 1 81 ? -0.177 -2.732 8.041 1.00 97.94 81 VAL A CA 1
ATOM 638 C C . VAL A 1 81 ? 0.171 -2.982 9.504 1.00 97.94 81 VAL A C 1
ATOM 640 O O . VAL A 1 81 ? -0.699 -2.794 10.349 1.00 97.94 81 VAL A O 1
ATOM 643 N N . LYS A 1 82 ? 1.426 -3.321 9.836 1.00 98.50 82 LYS A N 1
ATOM 644 C CA . LYS A 1 82 ? 1.870 -3.470 11.237 1.00 98.50 82 LYS A CA 1
ATOM 645 C C . LYS A 1 82 ? 1.599 -2.209 12.063 1.00 98.50 82 LYS A C 1
ATOM 647 O O . LYS A 1 82 ? 0.996 -2.298 13.131 1.00 98.50 82 LYS A O 1
ATOM 652 N N . SER A 1 83 ? 1.989 -1.038 11.560 1.00 98.50 83 SER A N 1
ATOM 653 C CA . SER A 1 83 ? 1.740 0.232 12.256 1.00 98.50 83 SER A CA 1
ATOM 654 C C . SER A 1 83 ? 0.245 0.550 12.334 1.00 98.50 83 SER A C 1
ATOM 656 O O . SER A 1 83 ? -0.247 1.016 13.361 1.00 98.50 83 SER A O 1
ATOM 658 N N . THR A 1 84 ? -0.501 0.210 11.281 1.00 98.06 84 THR A N 1
ATOM 659 C CA . THR A 1 84 ? -1.955 0.388 11.215 1.00 98.06 84 THR A CA 1
ATOM 660 C C . THR A 1 84 ? -2.676 -0.424 12.289 1.00 98.06 84 THR A C 1
ATOM 662 O O . THR A 1 84 ? -3.443 0.149 13.062 1.00 98.06 84 THR A O 1
ATOM 665 N N . VAL A 1 85 ? -2.408 -1.730 12.393 1.00 97.50 85 VAL A N 1
ATOM 666 C CA . VAL A 1 85 ? -3.051 -2.600 13.397 1.00 97.50 85 VAL A CA 1
ATOM 667 C C . VAL A 1 85 ? -2.624 -2.268 14.825 1.00 97.50 85 VAL A C 1
ATOM 669 O O . VAL A 1 85 ? -3.370 -2.540 15.759 1.00 97.50 85 VAL A O 1
ATOM 672 N N . SER A 1 86 ? -1.445 -1.664 15.006 1.00 97.75 86 SER A N 1
ATOM 673 C CA . SER A 1 86 ? -0.969 -1.231 16.322 1.00 97.75 86 SER A CA 1
ATOM 674 C C . SER A 1 86 ? -1.646 0.047 16.826 1.00 97.75 86 SER A C 1
ATOM 676 O O . SER A 1 86 ? -1.621 0.293 18.030 1.00 97.75 86 SER A O 1
ATOM 678 N N . TYR A 1 87 ? -2.183 0.887 15.937 1.00 98.25 87 TYR A N 1
ATOM 679 C CA . TYR A 1 87 ? -2.703 2.210 16.298 1.00 98.25 87 TYR A CA 1
ATOM 680 C C . TYR A 1 87 ? -4.218 2.337 16.136 1.00 98.25 87 TYR A C 1
ATOM 682 O O . TYR A 1 87 ? -4.860 2.988 16.955 1.00 98.25 87 TYR A O 1
ATOM 690 N N . ILE A 1 88 ? -4.792 1.771 15.073 1.00 98.31 88 ILE A N 1
ATOM 691 C CA . ILE A 1 88 ? -6.200 1.975 14.722 1.00 98.31 88 ILE A CA 1
ATOM 692 C C . ILE A 1 88 ? -7.088 1.049 15.551 1.00 98.31 88 ILE A C 1
ATOM 694 O O . ILE A 1 88 ? -6.895 -0.167 15.547 1.00 98.31 88 ILE A O 1
ATOM 698 N N . SER A 1 89 ? -8.094 1.611 16.225 1.00 97.88 89 SER A N 1
ATOM 699 C CA . SER A 1 89 ? -9.073 0.804 16.958 1.00 97.88 89 SER A CA 1
ATOM 700 C C . SER A 1 89 ? -9.893 -0.065 16.000 1.00 97.88 89 SER A C 1
ATOM 702 O O . SER A 1 89 ? -10.219 0.347 14.884 1.00 97.88 89 SER A O 1
ATOM 704 N N . LYS A 1 90 ? -10.278 -1.266 16.445 1.00 96.38 90 LYS A N 1
ATOM 705 C CA . LYS A 1 90 ? -10.990 -2.261 15.624 1.00 96.38 90 LYS A CA 1
ATOM 706 C C . LYS A 1 90 ? -12.267 -1.702 14.984 1.00 96.38 90 LYS A C 1
ATOM 708 O O . LYS A 1 90 ? -12.527 -1.964 13.812 1.00 96.38 90 LYS A O 1
ATOM 713 N N . GLU A 1 91 ? -13.041 -0.910 15.720 1.00 96.62 91 GLU A N 1
ATOM 714 C CA . GLU A 1 91 ? -14.274 -0.264 15.252 1.00 96.62 91 GLU A CA 1
ATOM 715 C C . GLU A 1 91 ? -14.052 0.764 14.128 1.00 96.62 91 GLU A C 1
ATOM 717 O O . GLU A 1 91 ? -14.990 1.133 13.425 1.00 96.62 91 GLU A O 1
ATOM 722 N N . HIS A 1 92 ? -12.812 1.210 13.925 1.00 96.69 92 HIS A N 1
ATOM 723 C CA . HIS A 1 92 ? -12.433 2.179 12.898 1.00 96.69 92 HIS A CA 1
ATOM 724 C C . HIS A 1 92 ? -11.682 1.545 11.723 1.00 96.69 92 HIS A C 1
ATOM 726 O O . HIS A 1 92 ? -11.264 2.250 10.805 1.00 96.69 92 HIS A O 1
ATOM 732 N N . PHE A 1 93 ? -11.540 0.217 11.718 1.00 96.00 93 PHE A N 1
ATOM 733 C CA . PHE A 1 93 ? -10.808 -0.511 10.683 1.00 96.00 93 PHE A CA 1
ATOM 734 C C . PHE A 1 93 ? -11.608 -0.726 9.388 1.00 96.00 93 PHE A C 1
ATOM 736 O O . PHE A 1 93 ? -11.017 -1.069 8.365 1.00 96.00 93 PHE A O 1
ATOM 743 N N . GLY A 1 94 ? -12.931 -0.504 9.419 1.00 96.50 94 GLY A N 1
ATOM 744 C CA . GLY A 1 94 ? -13.854 -0.809 8.315 1.00 96.50 94 GLY A CA 1
ATOM 745 C C . GLY A 1 94 ? -13.379 -0.292 6.958 1.00 96.50 94 GLY A C 1
ATOM 746 O O . GLY A 1 94 ? -13.234 -1.077 6.030 1.00 96.50 94 GLY A O 1
ATOM 747 N N . ILE A 1 95 ? -12.983 0.982 6.880 1.00 95.06 95 ILE A N 1
ATOM 748 C CA . ILE A 1 95 ? -12.505 1.600 5.633 1.00 95.06 95 ILE A CA 1
ATOM 749 C C . ILE A 1 95 ? -11.294 0.886 5.015 1.00 95.06 95 ILE A C 1
ATOM 751 O O . ILE A 1 95 ? -11.179 0.801 3.795 1.00 95.06 95 ILE A O 1
ATOM 755 N 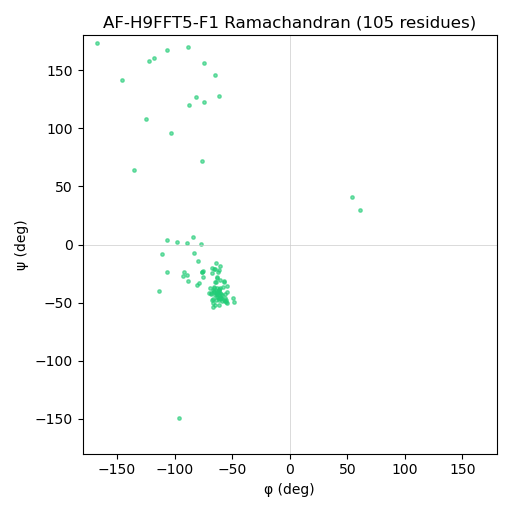N . PHE A 1 96 ? -10.374 0.370 5.836 1.00 95.38 96 PHE A N 1
ATOM 756 C CA . PHE A 1 96 ? -9.199 -0.345 5.337 1.00 95.38 96 PHE A CA 1
ATOM 757 C C . PHE A 1 96 ? -9.605 -1.699 4.748 1.00 95.38 96 PHE A C 1
ATOM 759 O O . PHE A 1 96 ? -9.119 -2.085 3.687 1.00 95.38 96 PHE A O 1
ATOM 766 N N . PHE A 1 97 ? -10.522 -2.398 5.423 1.00 95.00 97 PHE A N 1
ATOM 767 C CA . PHE A 1 97 ? -11.041 -3.685 4.970 1.00 95.00 97 PHE A CA 1
ATOM 768 C C . PHE A 1 97 ? -11.892 -3.549 3.702 1.00 95.00 97 PHE A C 1
ATOM 770 O O . PHE A 1 97 ? -11.726 -4.339 2.780 1.00 95.00 97 PHE A O 1
ATOM 777 N N . GLU A 1 98 ? -12.735 -2.518 3.618 1.00 96.31 98 GLU A N 1
ATOM 778 C CA . GLU A 1 98 ? -13.513 -2.191 2.416 1.00 96.31 98 GLU A CA 1
ATOM 779 C C . GLU A 1 98 ? -12.598 -1.976 1.205 1.00 96.31 98 GLU A C 1
ATOM 781 O O . GLU A 1 98 ? -12.807 -2.595 0.167 1.00 96.31 98 GLU A O 1
ATOM 786 N N . CYS A 1 99 ? -11.524 -1.187 1.352 1.00 96.00 99 CYS A N 1
ATOM 787 C CA . CYS A 1 99 ? -10.568 -0.970 0.261 1.00 96.00 99 CYS A CA 1
ATOM 788 C C . CYS A 1 99 ? -9.882 -2.270 -0.182 1.00 96.00 99 CYS A C 1
ATOM 790 O O . CYS A 1 99 ? -9.666 -2.469 -1.375 1.00 96.00 99 CYS A O 1
ATOM 792 N N . LEU A 1 100 ? -9.538 -3.148 0.767 1.00 93.00 100 LEU A N 1
ATOM 793 C CA . LEU A 1 100 ? -8.961 -4.455 0.459 1.00 93.00 100 LEU A CA 1
ATOM 794 C C . LEU A 1 100 ? -9.956 -5.332 -0.306 1.00 93.00 100 LEU A C 1
ATOM 796 O O . LEU A 1 100 ? -9.598 -5.905 -1.330 1.00 93.00 100 LEU A O 1
ATOM 800 N N . GLN A 1 101 ? -11.199 -5.416 0.167 1.00 94.12 101 GLN A N 1
ATOM 801 C CA . GLN A 1 101 ? -12.238 -6.216 -0.470 1.00 94.12 101 GLN A CA 1
ATOM 802 C C . GLN A 1 101 ? -12.523 -5.729 -1.894 1.00 94.12 101 GLN A C 1
ATOM 804 O O . GLN A 1 101 ? -12.538 -6.538 -2.816 1.00 94.12 101 GLN A O 1
ATOM 809 N N . GLU A 1 102 ? -12.700 -4.422 -2.087 1.00 91.88 102 GLU A N 1
ATOM 810 C CA . GLU A 1 102 ? -12.925 -3.832 -3.410 1.00 91.88 102 GLU A CA 1
ATOM 811 C C . GLU A 1 102 ? -11.749 -4.107 -4.357 1.00 91.88 102 GLU A C 1
ATOM 813 O O . GLU A 1 102 ? -11.969 -4.553 -5.477 1.00 91.88 102 GLU A O 1
ATOM 818 N N . SER A 1 103 ? -10.502 -3.976 -3.881 1.00 90.00 103 SER A N 1
ATOM 819 C CA . SER A 1 103 ? -9.315 -4.249 -4.710 1.00 90.00 103 SER A CA 1
ATOM 820 C C . SER A 1 103 ? -9.217 -5.689 -5.219 1.00 90.00 103 SER A C 1
ATOM 822 O O . SER A 1 103 ? -8.512 -5.936 -6.190 1.00 90.00 103 SER A O 1
ATOM 824 N N . LEU A 1 104 ? -9.894 -6.634 -4.558 1.00 86.12 104 LEU A N 1
ATOM 825 C CA . LEU A 1 104 ? -9.928 -8.042 -4.950 1.00 86.12 104 LEU A CA 1
ATOM 826 C C . LEU A 1 104 ? -11.119 -8.378 -5.849 1.00 86.12 104 LEU A C 1
ATOM 828 O O . LEU A 1 104 ? -11.042 -9.341 -6.601 1.00 86.12 104 LEU A O 1
ATOM 832 N N . LEU A 1 105 ? -12.221 -7.633 -5.737 1.00 82.12 105 LEU A N 1
ATOM 833 C CA . LEU A 1 105 ? -13.409 -7.823 -6.573 1.00 82.12 105 LEU A CA 1
ATOM 834 C C . LEU A 1 105 ? -13.221 -7.262 -7.987 1.00 82.12 105 LEU A C 1
ATOM 836 O O . LEU A 1 105 ? -13.898 -7.712 -8.906 1.00 82.12 105 LEU A O 1
ATOM 840 N N . ASP A 1 106 ? -12.310 -6.303 -8.143 1.00 69.62 106 ASP A N 1
ATOM 841 C CA . ASP A 1 106 ? -11.955 -5.690 -9.425 1.00 69.62 106 ASP A CA 1
ATOM 842 C C . ASP A 1 106 ? -10.895 -6.499 -10.220 1.00 69.62 106 ASP A C 1
ATOM 844 O O . ASP A 1 106 ? -10.414 -6.020 -11.250 1.00 69.62 106 ASP A O 1
ATOM 848 N N . LEU A 1 107 ? -10.519 -7.702 -9.749 1.00 69.06 107 LEU A N 1
ATOM 849 C CA . LEU A 1 107 ? -9.556 -8.632 -10.373 1.00 69.06 107 LEU A CA 1
ATOM 850 C C . LEU A 1 107 ? -10.251 -9.791 -11.096 1.00 69.06 107 LEU A C 1
ATOM 852 O O . LEU A 1 107 ? -9.771 -10.149 -12.196 1.00 69.06 107 LEU A O 1
#

Secondary structure (DSSP, 8-state):
-TT-S-HHHHHHHHHHHHHH-GGGHHHHHHHHHHTTB-STT-B-TTHHHHHHHHHHTTSTTT--SS---HHHHHHHHHHHHHHHHHHS-GGG-HHHHHHHHHHHHT-

Foldseek 3Di:
DVPDPDLLVVVQVVQQVCVVVVVCLLVLLVVLLVVQDDPPLAGDPCNLVNLLSLLLLQDCVSDVPDDGPNVSSVSSVVNNVVVSVVRHDPVRCVSNVVSVVVSVVVD